Protein AF-D5PIC8-F1 (afdb_monomer_lite)

InterPro domains:
  IPR025487 Treble clef zinc finger domain [PF14311] (1-30)

Structure (mmCIF, N/CA/C/O backbone):
data_AF-D5PIC8-F1
#
_entry.id   AF-D5PIC8-F1
#
loop_
_atom_site.group_PDB
_atom_site.id
_atom_site.type_symbol
_atom_site.label_atom_id
_atom_site.label_alt_id
_atom_site.label_comp_id
_atom_site.label_asym_id
_atom_site.label_entity_id
_atom_site.label_seq_id
_atom_site.pdbx_PDB_ins_code
_atom_site.Cartn_x
_atom_site.Cartn_y
_atom_site.Cartn_z
_atom_site.occupancy
_atom_site.B_iso_or_equiv
_atom_site.auth_seq_id
_atom_site.auth_comp_id
_atom_site.auth_asym_id
_atom_site.auth_atom_id
_atom_site.pdbx_PDB_model_num
ATOM 1 N N . MET A 1 1 ? 0.814 3.641 -24.774 1.00 87.19 1 MET A N 1
ATOM 2 C CA . MET A 1 1 ? -0.256 2.673 -25.106 1.00 87.19 1 MET A CA 1
ATOM 3 C C . MET A 1 1 ? -1.029 2.344 -23.845 1.00 87.19 1 MET A C 1
ATOM 5 O O . MET A 1 1 ? -0.431 2.354 -22.770 1.00 87.19 1 MET A O 1
ATOM 9 N N . TRP A 1 2 ? -2.328 2.087 -23.982 1.00 92.38 2 T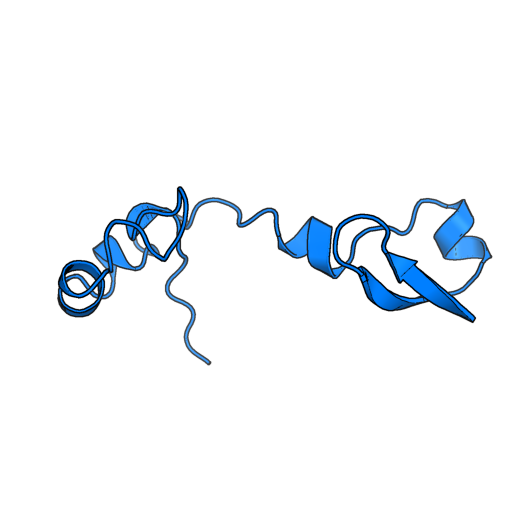RP A N 1
ATOM 10 C CA . TRP A 1 2 ? -3.189 1.661 -22.882 1.00 92.38 2 TRP A CA 1
ATOM 11 C C . TRP A 1 2 ? -3.104 0.147 -22.672 1.00 92.38 2 TRP A C 1
ATOM 13 O O . TRP A 1 2 ? -2.911 -0.600 -23.629 1.00 92.38 2 TRP A O 1
ATOM 23 N N . TRP A 1 3 ? -3.249 -0.304 -21.427 1.00 91.75 3 TRP A N 1
ATOM 24 C CA . TRP A 1 3 ? -3.252 -1.725 -21.072 1.00 91.75 3 TRP A CA 1
ATOM 25 C C . TRP A 1 3 ? -4.311 -2.006 -20.013 1.00 91.75 3 TRP A C 1
ATOM 27 O O . TRP A 1 3 ? -4.463 -1.217 -19.083 1.00 91.75 3 TRP A O 1
ATOM 37 N N . LEU A 1 4 ? -4.964 -3.167 -20.100 1.00 92.75 4 LEU A N 1
ATOM 38 C CA . LEU A 1 4 ? -5.926 -3.641 -19.106 1.00 92.75 4 LEU A CA 1
ATOM 39 C C . LEU A 1 4 ? -5.279 -4.670 -18.166 1.00 92.75 4 LEU A C 1
ATOM 41 O O . LEU A 1 4 ? -4.724 -5.680 -18.609 1.00 92.75 4 LEU A O 1
ATOM 45 N N . CYS A 1 5 ? -5.351 -4.446 -16.853 1.00 91.25 5 CYS A N 1
ATOM 46 C CA . CYS A 1 5 ? -4.836 -5.399 -15.873 1.00 91.25 5 CYS A CA 1
ATOM 47 C C . CYS A 1 5 ? -5.787 -6.594 -15.682 1.00 91.25 5 CYS A C 1
ATOM 49 O O . CYS A 1 5 ? -6.931 -6.417 -15.269 1.00 91.25 5 CYS A O 1
ATOM 51 N N . ARG A 1 6 ? -5.283 -7.823 -15.870 1.00 89.62 6 ARG A N 1
ATOM 52 C CA . ARG A 1 6 ? -6.049 -9.070 -15.665 1.00 89.62 6 ARG A CA 1
ATOM 53 C C . ARG A 1 6 ? -6.602 -9.226 -14.237 1.00 89.62 6 ARG A C 1
ATOM 55 O O . ARG A 1 6 ? -7.719 -9.696 -14.078 1.00 89.62 6 ARG A O 1
ATOM 62 N N . ASN A 1 7 ? -5.861 -8.790 -13.215 1.00 85.19 7 ASN A N 1
ATOM 63 C CA . ASN A 1 7 ? -6.195 -9.066 -11.808 1.00 85.19 7 ASN A CA 1
ATOM 64 C C . ASN A 1 7 ? -7.221 -8.086 -11.214 1.00 85.19 7 ASN A C 1
ATOM 66 O O . ASN A 1 7 ? -7.945 -8.432 -10.288 1.00 85.19 7 ASN A O 1
ATOM 70 N N . CYS A 1 8 ? -7.244 -6.834 -11.679 1.00 85.69 8 CYS A N 1
ATOM 71 C CA . CYS A 1 8 ? -8.085 -5.782 -11.090 1.00 85.69 8 CYS A CA 1
ATOM 72 C C . CYS A 1 8 ? -8.946 -5.018 -12.101 1.00 85.69 8 CYS A C 1
ATOM 74 O O . CYS A 1 8 ? -9.631 -4.079 -11.703 1.00 85.69 8 CYS A O 1
ATOM 76 N N . ARG A 1 9 ? -8.888 -5.394 -13.389 1.00 90.19 9 ARG A N 1
ATOM 77 C CA . ARG A 1 9 ? -9.550 -4.737 -14.533 1.00 90.19 9 ARG A CA 1
ATOM 78 C C . ARG A 1 9 ? -9.335 -3.223 -14.624 1.00 90.19 9 ARG A C 1
ATOM 80 O O . ARG A 1 9 ? -10.094 -2.528 -15.284 1.00 90.19 9 ARG A O 1
ATOM 87 N N . ASN A 1 10 ? -8.281 -2.716 -13.990 1.00 88.88 10 ASN A N 1
ATOM 88 C CA . ASN A 1 10 ? -7.894 -1.321 -14.106 1.00 88.88 10 ASN A CA 1
ATOM 89 C C . ASN A 1 10 ? -7.070 -1.114 -15.375 1.00 88.88 10 ASN A C 1
ATOM 91 O O . ASN A 1 10 ? -6.178 -1.911 -15.679 1.00 88.88 10 ASN A O 1
ATOM 95 N N . GLU A 1 11 ? -7.349 -0.020 -16.065 1.00 93.44 11 GLU A N 1
ATOM 96 C CA . GLU A 1 11 ? -6.530 0.485 -17.156 1.00 93.44 11 GLU A CA 1
ATOM 97 C C . GLU A 1 11 ? -5.390 1.383 -16.647 1.00 93.44 11 GLU A C 1
ATOM 99 O O . GLU A 1 11 ? -5.444 1.925 -15.536 1.00 93.44 11 GLU A O 1
ATOM 104 N N . TRP A 1 12 ? -4.346 1.521 -17.464 1.00 91.88 12 TRP A N 1
ATOM 105 C CA . TRP A 1 12 ? -3.285 2.524 -17.329 1.00 91.88 12 TRP A CA 1
ATOM 106 C C . TRP A 1 12 ? -2.639 2.806 -18.687 1.00 91.88 12 TRP A C 1
ATOM 108 O O . TRP A 1 12 ? -2.882 2.084 -19.656 1.00 91.88 12 TRP A O 1
ATOM 118 N N . GLN A 1 13 ? -1.681 3.738 -18.720 1.00 93.88 13 GLN A N 1
ATOM 119 C 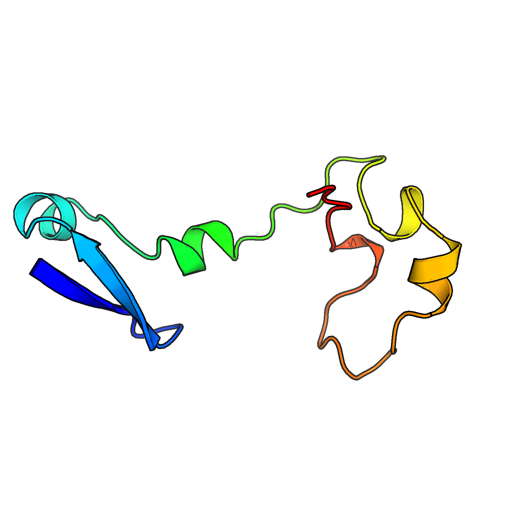CA . GLN A 1 13 ? -0.758 3.923 -19.843 1.00 93.88 13 GLN A CA 1
ATOM 120 C C . GLN A 1 13 ? 0.701 3.626 -19.467 1.00 93.88 13 GLN A C 1
ATOM 122 O O . GLN A 1 13 ? 1.203 4.170 -18.487 1.00 93.88 13 GLN A O 1
ATOM 127 N N . V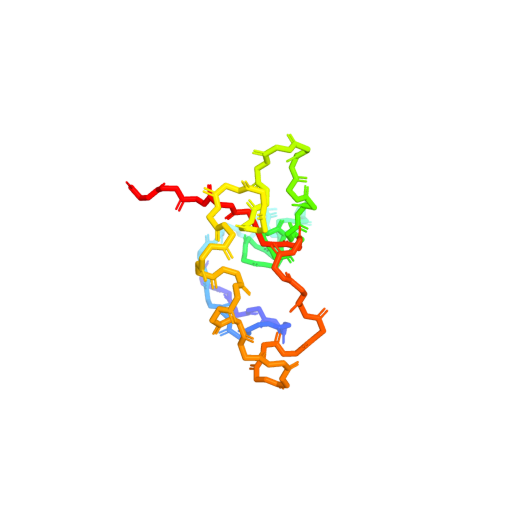AL A 1 14 ? 1.400 2.816 -20.278 1.00 93.81 14 VAL A N 1
ATOM 128 C CA . VAL A 1 14 ? 2.880 2.696 -20.265 1.00 93.81 14 VAL A CA 1
ATOM 129 C C . VAL A 1 14 ? 3.410 2.430 -21.697 1.00 93.81 14 VAL A C 1
ATOM 131 O O . VAL A 1 14 ? 2.650 1.923 -22.537 1.00 93.81 14 VAL A O 1
ATOM 134 N N . PRO A 1 15 ? 4.677 2.760 -22.024 1.00 95.75 15 PRO A N 1
ATOM 135 C CA . PRO A 1 15 ? 5.325 2.377 -23.289 1.00 95.75 15 PRO A CA 1
ATOM 136 C C . PRO A 1 15 ? 5.531 0.857 -23.423 1.00 95.75 15 PRO A C 1
ATOM 138 O O . PRO A 1 15 ? 5.795 0.183 -22.432 1.00 95.75 15 PRO A O 1
ATOM 141 N N . VAL A 1 16 ? 5.499 0.300 -24.642 1.00 93.44 16 VAL A N 1
ATOM 142 C CA . VAL A 1 16 ? 5.758 -1.147 -24.847 1.00 93.44 16 VAL A CA 1
ATOM 143 C C . VAL A 1 16 ? 7.118 -1.568 -24.294 1.00 93.44 16 VAL A C 1
ATOM 145 O O . VAL A 1 16 ? 7.173 -2.565 -23.585 1.00 93.44 16 VAL A O 1
ATOM 148 N N . ALA A 1 17 ? 8.177 -0.779 -24.500 1.00 95.81 17 ALA A N 1
ATOM 149 C CA . ALA A 1 17 ? 9.502 -1.070 -23.949 1.00 95.81 17 ALA A CA 1
ATOM 150 C C . ALA A 1 17 ? 9.475 -1.274 -22.421 1.00 95.81 17 ALA A C 1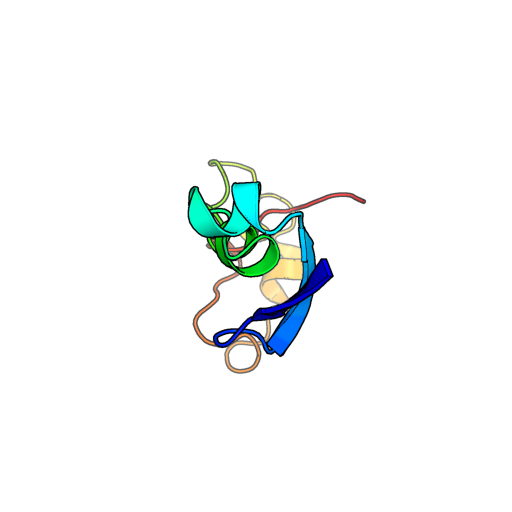
ATOM 152 O O . ALA A 1 17 ? 9.961 -2.286 -21.922 1.00 95.81 17 ALA A O 1
ATOM 153 N N . SER A 1 18 ? 8.824 -0.375 -21.673 1.00 92.75 18 SER A N 1
ATOM 154 C CA . SER A 1 18 ? 8.684 -0.506 -20.217 1.00 92.75 18 SER A CA 1
ATOM 155 C C . SER A 1 18 ? 7.832 -1.715 -19.823 1.00 92.75 18 SER A C 1
ATOM 157 O O . SER A 1 18 ? 8.122 -2.365 -18.822 1.00 92.75 18 SER A O 1
ATOM 159 N N . ARG A 1 19 ? 6.792 -2.047 -20.601 1.00 92.06 19 ARG A N 1
ATOM 160 C CA . ARG A 1 19 ? 5.959 -3.235 -20.361 1.00 92.06 19 ARG A CA 1
ATOM 161 C C . ARG A 1 19 ? 6.742 -4.534 -20.577 1.00 92.06 19 ARG A C 1
ATOM 163 O O . ARG A 1 19 ? 6.632 -5.426 -19.740 1.00 92.06 19 ARG A O 1
ATOM 170 N N . SER A 1 20 ? 7.542 -4.615 -21.638 1.00 93.25 20 SER A N 1
ATOM 171 C CA . SER A 1 20 ? 8.443 -5.743 -21.914 1.00 93.25 20 SER A CA 1
ATOM 172 C C . SER A 1 20 ? 9.553 -5.865 -20.866 1.00 93.25 20 SER A C 1
ATOM 174 O O . SER A 1 20 ? 9.901 -6.974 -20.482 1.00 93.25 20 SER A O 1
ATOM 176 N N . ALA A 1 21 ? 10.031 -4.742 -20.321 1.00 94.38 21 ALA A N 1
ATOM 177 C CA . ALA A 1 21 ? 10.958 -4.694 -19.186 1.00 94.38 21 ALA A CA 1
ATOM 178 C C . ALA A 1 21 ? 10.306 -5.008 -17.815 1.00 94.38 21 ALA A C 1
ATOM 180 O O . ALA A 1 21 ? 10.928 -4.811 -16.775 1.00 94.38 21 ALA A O 1
ATOM 181 N N . GLY A 1 22 ? 9.051 -5.476 -17.787 1.00 89.25 22 GLY A N 1
ATOM 182 C CA . GLY A 1 22 ? 8.382 -5.951 -16.572 1.00 89.25 22 GLY A CA 1
ATOM 183 C C . GLY A 1 22 ? 7.463 -4.947 -15.866 1.00 89.25 22 GLY A C 1
ATOM 184 O O . GLY A 1 22 ? 6.915 -5.284 -14.815 1.00 89.25 22 GLY A O 1
ATOM 185 N N . ALA A 1 23 ? 7.221 -3.745 -16.413 1.00 89.19 23 ALA A N 1
ATOM 186 C CA . ALA A 1 23 ? 6.297 -2.785 -15.798 1.00 89.19 23 ALA A CA 1
ATOM 187 C C . ALA A 1 23 ? 4.896 -3.396 -15.615 1.00 89.19 23 ALA A C 1
ATOM 189 O O . ALA A 1 23 ? 4.264 -3.882 -16.562 1.00 89.19 23 ALA A O 1
ATOM 190 N N . SER A 1 24 ? 4.413 -3.390 -14.373 1.00 87.62 24 SER A N 1
ATOM 191 C CA . SER A 1 24 ? 3.322 -4.252 -13.921 1.00 87.62 24 SER A CA 1
ATOM 192 C C . SER A 1 24 ? 2.211 -3.484 -13.197 1.00 87.62 24 SER A C 1
ATOM 194 O O . SER A 1 24 ? 2.119 -2.263 -13.284 1.00 87.62 24 SER A O 1
ATOM 196 N N . CYS A 1 25 ? 1.366 -4.260 -12.505 1.00 90.06 25 CYS A N 1
ATOM 197 C CA . CYS A 1 25 ? 0.338 -3.920 -11.525 1.00 90.06 25 CYS A CA 1
ATOM 198 C C . CYS A 1 25 ? 0.378 -2.550 -10.813 1.00 90.06 25 CYS A C 1
ATOM 200 O O . CYS A 1 25 ? 0.286 -2.620 -9.608 1.00 90.06 25 CYS A O 1
ATOM 202 N N . LYS A 1 26 ? 0.466 -1.334 -11.377 1.00 83.06 26 LYS A N 1
ATOM 203 C CA . LYS A 1 26 ? 0.592 -0.113 -10.533 1.00 83.06 26 LYS A CA 1
ATOM 204 C C . LYS A 1 26 ? -0.484 0.046 -9.436 1.00 83.06 26 LYS A C 1
ATOM 206 O O . LYS A 1 26 ? -0.165 0.573 -8.381 1.00 83.06 26 LYS A O 1
ATOM 211 N N . LYS A 1 27 ? -1.703 -0.477 -9.636 1.00 81.75 27 LYS A N 1
ATOM 212 C CA . LYS A 1 27 ? -2.761 -0.591 -8.605 1.00 81.75 27 LYS A CA 1
ATOM 213 C C . LYS A 1 27 ? -2.730 -1.908 -7.801 1.00 81.75 27 LYS A C 1
ATOM 215 O O . LYS A 1 27 ? -3.280 -1.967 -6.712 1.00 81.75 27 LYS A O 1
ATOM 220 N N . CYS A 1 28 ? -2.118 -2.979 -8.310 1.00 82.25 28 CYS A N 1
ATOM 221 C CA . CYS A 1 28 ? -1.933 -4.259 -7.606 1.00 82.25 28 CYS A CA 1
ATOM 222 C C . CYS A 1 28 ? -0.676 -4.271 -6.713 1.00 82.25 28 CYS A C 1
ATOM 224 O O . CYS A 1 28 ? -0.712 -4.819 -5.624 1.00 82.25 28 CYS A O 1
ATOM 226 N N . ALA A 1 29 ? 0.399 -3.618 -7.141 1.00 76.56 29 ALA A N 1
ATOM 227 C CA . ALA A 1 29 ? 1.641 -3.366 -6.419 1.00 76.56 29 ALA A CA 1
ATOM 228 C C . ALA A 1 29 ? 1.473 -2.278 -5.346 1.00 76.56 29 ALA A C 1
ATOM 230 O O . ALA A 1 29 ? 2.264 -2.205 -4.419 1.00 76.56 29 ALA A O 1
ATOM 231 N N . SER A 1 30 ? 0.418 -1.459 -5.437 1.00 66.94 30 SER A N 1
ATOM 232 C CA . SER A 1 30 ? -0.070 -0.641 -4.320 1.00 66.94 30 SER A CA 1
ATOM 233 C C . SER A 1 30 ? -1.185 -1.327 -3.509 1.00 66.94 30 SER A C 1
ATOM 235 O O . SER A 1 30 ? -1.679 -0.737 -2.556 1.00 66.94 30 SER A O 1
ATOM 237 N N . ARG A 1 31 ? -1.634 -2.532 -3.905 1.00 60.12 31 ARG A N 1
ATOM 238 C CA . ARG A 1 31 ? -2.599 -3.371 -3.157 1.00 60.12 31 ARG A CA 1
ATOM 239 C C . ARG A 1 31 ? -1.926 -4.425 -2.290 1.00 60.12 31 ARG A C 1
ATOM 241 O O . ARG A 1 31 ? -2.608 -5.016 -1.465 1.00 60.12 31 ARG A O 1
ATOM 248 N N . THR A 1 32 ? -0.613 -4.614 -2.398 1.00 52.62 32 THR A N 1
ATOM 249 C CA . THR A 1 32 ? 0.167 -4.898 -1.194 1.00 52.62 32 THR A CA 1
ATOM 250 C C . THR A 1 32 ? 0.041 -3.678 -0.289 1.00 52.62 32 THR A C 1
ATOM 252 O O . THR A 1 32 ? 0.882 -2.779 -0.309 1.00 52.62 32 THR A O 1
ATOM 255 N N . THR A 1 33 ? -1.055 -3.637 0.469 1.00 58.06 33 THR A N 1
ATOM 256 C CA . THR A 1 33 ? -1.151 -2.894 1.717 1.00 58.06 33 THR A CA 1
ATOM 257 C C . THR A 1 33 ? -0.065 -3.465 2.608 1.00 58.06 33 THR A C 1
ATOM 259 O O . THR A 1 33 ? -0.267 -4.463 3.296 1.00 58.06 33 THR A O 1
ATOM 262 N N . ALA A 1 34 ? 1.132 -2.883 2.513 1.00 61.78 34 ALA A N 1
ATOM 263 C CA . ALA A 1 34 ? 2.158 -3.102 3.511 1.00 61.78 34 ALA A CA 1
ATOM 264 C C . ALA A 1 34 ? 1.489 -2.833 4.859 1.00 61.78 34 ALA A C 1
ATOM 266 O O . ALA A 1 34 ? 0.897 -1.760 5.026 1.00 61.78 34 ALA A O 1
ATOM 267 N N . LEU A 1 35 ? 1.528 -3.833 5.746 1.00 71.81 35 LEU A N 1
ATOM 268 C CA . LEU A 1 35 ? 0.961 -3.742 7.087 1.00 71.81 35 LEU A CA 1
ATOM 269 C C . LEU A 1 35 ? 1.332 -2.377 7.677 1.00 71.81 35 LEU A C 1
ATOM 271 O O . LEU A 1 35 ? 2.494 -1.962 7.538 1.00 71.81 35 LEU A O 1
ATOM 275 N N . PRO A 1 36 ? 0.370 -1.637 8.254 1.00 82.62 36 PRO A N 1
ATOM 276 C CA . PRO A 1 36 ? 0.663 -0.319 8.774 1.00 82.62 36 PRO A CA 1
ATOM 277 C C . PRO A 1 36 ? 1.829 -0.409 9.751 1.00 82.62 36 PRO A C 1
ATOM 279 O O . PRO A 1 36 ? 1.918 -1.327 10.566 1.00 82.62 36 PRO A O 1
ATOM 282 N N . LYS A 1 37 ? 2.743 0.559 9.652 1.00 83.88 37 LYS A N 1
ATOM 283 C CA . LYS A 1 37 ? 3.817 0.696 10.637 1.00 83.88 37 LYS A CA 1
ATOM 284 C C . LYS A 1 37 ? 3.189 0.751 12.040 1.00 83.88 37 LYS A C 1
ATOM 286 O O . LYS A 1 37 ? 2.138 1.389 12.162 1.00 83.88 37 LYS A O 1
ATOM 291 N N . PRO A 1 38 ? 3.825 0.161 13.069 1.00 85.56 38 PRO A N 1
ATOM 292 C CA . PRO A 1 38 ? 3.358 0.272 14.448 1.00 85.56 38 PRO A CA 1
ATOM 293 C C . PRO A 1 38 ? 3.030 1.727 14.809 1.00 85.56 38 PRO A C 1
ATOM 295 O O . PRO A 1 38 ? 3.778 2.644 14.458 1.00 85.56 38 PRO A O 1
ATOM 298 N N . GLY A 1 39 ? 1.888 1.943 15.454 1.00 89.06 39 GLY A N 1
ATOM 299 C CA . GLY A 1 39 ? 1.324 3.255 15.761 1.00 89.06 39 GLY A CA 1
ATOM 300 C C . GLY A 1 39 ? 0.554 3.931 14.617 1.00 89.06 39 GLY A C 1
ATOM 301 O O . GLY A 1 39 ? 0.132 5.077 14.785 1.00 89.06 39 GLY A O 1
ATOM 302 N N . ASN A 1 40 ? 0.372 3.289 13.454 1.00 89.88 40 ASN A N 1
ATOM 303 C CA . ASN A 1 40 ? -0.314 3.880 12.294 1.00 89.88 40 ASN A CA 1
ATOM 304 C C . ASN A 1 40 ? -1.470 3.049 11.709 1.00 89.88 40 ASN A C 1
ATOM 306 O O . ASN A 1 40 ? -1.968 3.387 10.631 1.00 89.88 40 ASN A O 1
ATOM 310 N N . SER A 1 41 ? -1.939 2.007 12.395 1.00 92.44 41 SER A N 1
ATOM 311 C CA . SER A 1 41 ? -3.207 1.356 12.039 1.00 92.44 41 SER A CA 1
ATOM 312 C C . SER A 1 41 ? -4.426 2.226 12.394 1.00 92.44 41 SER A C 1
ATOM 314 O O . SER A 1 41 ? -4.338 3.171 13.188 1.00 92.44 41 SER A O 1
ATOM 316 N N . LEU A 1 42 ? -5.591 1.911 11.819 1.00 91.38 42 LEU A N 1
ATOM 317 C CA . LEU A 1 42 ? -6.870 2.511 12.206 1.00 91.38 42 LEU A CA 1
ATOM 318 C C . LEU A 1 42 ? -7.195 2.193 13.674 1.00 91.38 42 LEU A C 1
ATOM 320 O O . LEU A 1 42 ? -7.633 3.089 14.394 1.00 91.38 42 LEU A O 1
ATOM 324 N N . ALA A 1 43 ? -6.918 0.961 14.118 1.00 93.56 43 ALA A N 1
ATOM 325 C CA . ALA A 1 43 ? -7.077 0.530 15.508 1.00 93.56 43 ALA A CA 1
ATOM 326 C C . ALA A 1 43 ? -6.320 1.430 16.501 1.00 93.56 43 ALA A C 1
ATOM 328 O O . ALA A 1 43 ? -6.888 1.864 17.500 1.00 93.56 43 ALA A O 1
ATOM 329 N N . GLU A 1 44 ? -5.057 1.749 16.206 1.00 93.56 44 GLU A N 1
ATOM 330 C CA . GLU A 1 44 ? -4.203 2.552 17.089 1.00 93.56 44 GLU A CA 1
ATOM 331 C C . GLU A 1 44 ? -4.522 4.051 17.020 1.00 93.56 44 GLU A C 1
ATOM 333 O O . GLU A 1 44 ? -4.541 4.728 18.047 1.00 93.56 44 GLU A O 1
ATOM 338 N N . ARG A 1 45 ? -4.763 4.602 15.819 1.00 93.81 45 ARG A N 1
ATOM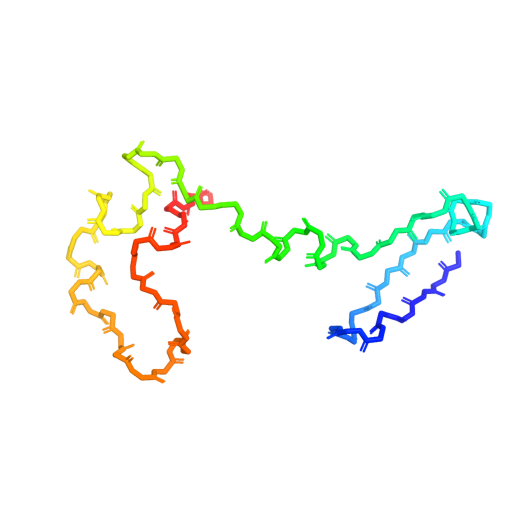 339 C CA . ARG A 1 45 ? -4.914 6.060 15.640 1.00 93.81 45 ARG A CA 1
ATOM 340 C C . ARG A 1 45 ? -6.342 6.573 15.772 1.00 93.81 45 ARG A C 1
ATOM 342 O O . ARG A 1 45 ? -6.522 7.769 16.004 1.00 93.81 45 ARG A O 1
ATOM 349 N N . ASN A 1 46 ? -7.348 5.716 15.614 1.00 93.94 46 ASN A N 1
ATOM 350 C CA . ASN A 1 46 ? -8.747 6.070 15.831 1.00 93.94 46 ASN A CA 1
ATOM 351 C C . ASN A 1 46 ? -9.557 4.862 16.349 1.00 93.94 46 ASN A C 1
ATOM 353 O O . ASN A 1 46 ? -10.381 4.309 15.613 1.00 93.94 46 ASN A O 1
ATOM 357 N N . PRO A 1 47 ? -9.379 4.476 17.628 1.00 93.81 47 PRO A N 1
ATOM 358 C CA . PRO A 1 47 ? -10.079 3.334 18.216 1.00 93.81 47 PRO A CA 1
ATOM 359 C C . PRO A 1 47 ? -11.611 3.482 18.223 1.00 93.81 47 PRO A C 1
ATOM 361 O O . PRO A 1 47 ? -12.310 2.476 18.251 1.00 93.81 47 PRO A O 1
ATOM 364 N N . ARG A 1 48 ? -12.153 4.711 18.146 1.00 95.12 48 ARG A N 1
ATOM 365 C CA . ARG A 1 48 ? -13.605 4.935 18.007 1.00 95.12 48 ARG A CA 1
ATOM 366 C C . ARG A 1 48 ? -14.112 4.454 16.646 1.00 95.12 48 ARG A C 1
ATOM 368 O O . ARG A 1 48 ? -14.967 3.581 16.603 1.00 95.12 48 ARG A O 1
ATOM 375 N N . ALA A 1 49 ? -13.502 4.916 15.553 1.00 92.62 49 ALA A N 1
ATOM 376 C CA . ALA A 1 49 ? -13.856 4.439 14.213 1.00 92.62 49 ALA A CA 1
ATOM 377 C C . ALA A 1 49 ? -13.509 2.952 13.997 1.00 92.62 49 ALA A C 1
ATOM 379 O O . ALA A 1 49 ? -14.163 2.274 13.211 1.00 92.62 49 ALA A O 1
ATOM 380 N N . ALA A 1 50 ? -12.503 2.422 14.703 1.00 93.75 50 ALA A N 1
ATOM 381 C CA . ALA A 1 50 ? -12.214 0.989 14.708 1.00 93.75 50 ALA A CA 1
ATOM 382 C C . ALA A 1 50 ? -13.309 0.160 15.411 1.00 93.75 50 ALA A C 1
ATOM 384 O O . ALA A 1 50 ? -13.564 -0.967 14.997 1.00 93.75 50 ALA A O 1
ATOM 385 N N . ALA A 1 51 ? -13.987 0.707 16.428 1.00 94.69 51 ALA A N 1
ATOM 386 C CA . ALA A 1 51 ? -15.139 0.065 17.069 1.00 94.69 51 ALA A CA 1
ATOM 387 C C . ALA A 1 51 ? -16.404 0.080 16.186 1.00 94.69 51 ALA A C 1
ATOM 389 O O . ALA A 1 51 ? -17.270 -0.776 16.335 1.00 94.69 51 ALA A O 1
ATOM 390 N N . GLU A 1 52 ? -16.488 1.007 15.228 1.00 96.00 52 GLU A N 1
ATOM 391 C CA . GLU A 1 52 ? -17.535 1.062 14.195 1.00 96.00 52 GLU A CA 1
ATOM 392 C C . GLU A 1 52 ? -17.249 0.123 12.996 1.00 96.00 52 GLU A C 1
ATOM 394 O O . GLU A 1 52 ? -17.996 0.102 12.014 1.00 96.00 52 GLU A O 1
ATOM 399 N N . TRP A 1 53 ? -16.167 -0.668 13.040 1.00 93.94 53 TRP A N 1
ATOM 400 C CA . TRP A 1 53 ? -15.771 -1.551 11.941 1.00 93.94 53 TRP A CA 1
ATOM 401 C C . TRP A 1 53 ? -16.747 -2.714 11.752 1.00 93.94 53 TRP A C 1
ATOM 403 O O . TRP A 1 53 ? -16.944 -3.548 12.635 1.00 93.94 53 TRP A O 1
ATOM 413 N N . HIS A 1 54 ? -17.325 -2.820 10.556 1.00 93.62 54 HIS A N 1
ATOM 414 C CA . HIS A 1 54 ? -18.264 -3.894 10.253 1.00 93.62 54 HIS A CA 1
ATOM 415 C C . HIS A 1 54 ? -17.543 -5.259 10.176 1.00 93.62 54 HIS A C 1
ATOM 417 O O . HIS A 1 54 ? -16.678 -5.425 9.311 1.00 93.62 54 HIS A O 1
ATOM 423 N N . PRO A 1 55 ? -17.935 -6.274 10.974 1.00 87.75 55 PRO A N 1
ATOM 424 C CA . PRO A 1 55 ? -17.153 -7.505 11.140 1.00 87.75 55 PRO A CA 1
ATOM 425 C C . PRO A 1 55 ? -17.048 -8.370 9.875 1.00 87.75 55 PRO A C 1
ATOM 427 O O . PRO A 1 55 ? -16.040 -9.029 9.676 1.00 87.75 55 PRO A O 1
ATOM 430 N N . THR A 1 56 ? -18.070 -8.371 9.009 1.00 88.81 56 THR A N 1
ATOM 431 C CA . THR A 1 56 ? -18.130 -9.256 7.824 1.00 88.81 56 THR A CA 1
ATOM 432 C C . THR A 1 56 ? -18.108 -8.553 6.462 1.00 88.81 56 THR A C 1
ATOM 434 O O . THR A 1 56 ? -17.991 -9.218 5.437 1.00 88.81 56 THR A O 1
ATOM 437 N N . ARG A 1 57 ? -18.236 -7.218 6.397 1.00 89.62 57 ARG A N 1
ATOM 438 C CA . ARG A 1 57 ? -18.359 -6.483 5.115 1.00 89.62 57 ARG A CA 1
ATOM 439 C C . ARG A 1 57 ? -17.035 -5.972 4.554 1.00 89.62 57 ARG A C 1
ATOM 441 O O . ARG A 1 57 ? -17.005 -5.538 3.407 1.00 89.62 57 ARG A O 1
ATOM 448 N N . ASN A 1 58 ? -15.962 -6.052 5.337 1.00 86.25 58 ASN A N 1
ATOM 449 C CA . ASN A 1 58 ? -14.622 -5.616 4.947 1.00 86.25 58 ASN A CA 1
ATOM 450 C C . ASN A 1 58 ? -13.725 -6.779 4.470 1.00 86.25 58 ASN A C 1
ATOM 452 O O . ASN A 1 58 ? -12.536 -6.578 4.231 1.00 86.25 58 ASN A O 1
ATOM 456 N N . GLY A 1 59 ? -14.293 -7.981 4.298 1.00 85.38 59 GLY A N 1
ATOM 457 C CA . GLY A 1 59 ? -13.534 -9.203 4.016 1.00 85.38 59 GLY A CA 1
ATOM 458 C C . GLY A 1 59 ? -12.643 -9.578 5.19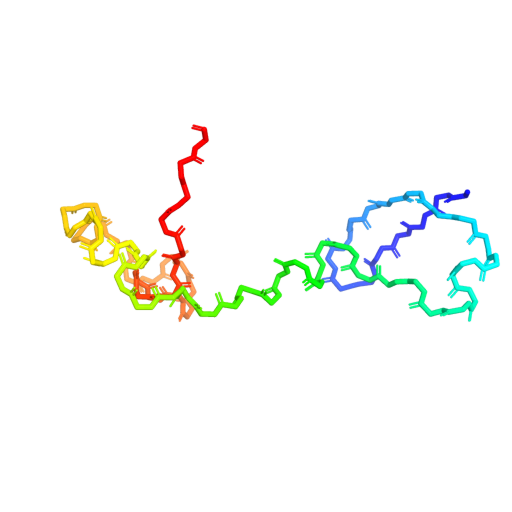9 1.00 85.38 59 GLY A C 1
ATOM 459 O O . GLY A 1 59 ? -13.016 -9.345 6.345 1.00 85.38 59 GLY A O 1
ATOM 460 N N . ASP A 1 60 ? -11.450 -10.092 4.909 1.00 85.31 60 ASP A N 1
ATOM 461 C CA . ASP A 1 60 ? -10.474 -10.530 5.917 1.00 85.31 60 ASP A CA 1
ATOM 462 C C . ASP A 1 60 ? -9.681 -9.370 6.564 1.00 85.31 60 ASP A C 1
ATOM 464 O O . ASP A 1 60 ? -8.716 -9.609 7.283 1.00 85.31 60 ASP A O 1
ATOM 468 N N . LEU A 1 61 ? -10.047 -8.107 6.296 1.00 87.19 61 LEU A N 1
ATOM 469 C CA . LEU A 1 61 ? -9.356 -6.930 6.833 1.00 87.19 61 LEU A CA 1
ATOM 470 C C . LEU A 1 61 ? -9.844 -6.582 8.245 1.00 87.19 61 LEU A C 1
ATOM 472 O O . LEU A 1 61 ? -11.003 -6.194 8.440 1.00 87.19 61 LEU A O 1
ATOM 476 N N . ALA A 1 62 ? -8.929 -6.604 9.212 1.00 89.62 62 ALA A N 1
ATOM 477 C CA . ALA A 1 62 ? -9.133 -6.013 10.526 1.00 89.62 62 ALA A CA 1
ATOM 478 C C . ALA A 1 62 ? -8.793 -4.504 10.519 1.00 89.62 62 ALA A C 1
ATOM 480 O O . ALA A 1 62 ? -8.005 -4.036 9.690 1.00 89.62 62 ALA A O 1
ATOM 481 N N . PRO A 1 63 ? -9.274 -3.719 11.505 1.00 90.94 63 PRO A N 1
ATOM 482 C CA . PRO A 1 63 ? -8.813 -2.342 11.726 1.00 90.94 63 PRO A CA 1
ATOM 483 C C . PRO A 1 63 ? -7.294 -2.212 11.949 1.00 90.94 63 PRO A C 1
ATOM 485 O O . PRO A 1 63 ? -6.739 -1.122 11.805 1.00 90.94 63 PRO A O 1
ATOM 488 N N . ALA A 1 64 ? -6.622 -3.309 12.310 1.00 91.25 64 ALA A N 1
ATOM 489 C CA . ALA A 1 64 ? -5.171 -3.381 12.449 1.00 91.25 64 ALA A CA 1
ATOM 490 C C . ALA A 1 64 ? -4.433 -3.396 11.095 1.00 91.25 64 ALA A C 1
ATOM 492 O O . ALA A 1 64 ? -3.312 -2.908 11.027 1.00 91.25 64 ALA A O 1
ATOM 493 N N . ASP A 1 65 ? -5.056 -3.876 10.012 1.00 88.25 65 ASP A N 1
ATOM 494 C CA . ASP A 1 65 ? -4.419 -4.017 8.689 1.00 88.25 65 ASP A CA 1
ATOM 495 C C . ASP A 1 65 ? -4.494 -2.738 7.841 1.00 88.25 65 ASP A C 1
ATOM 497 O O . ASP A 1 65 ? -3.878 -2.628 6.778 1.00 88.25 65 ASP A O 1
ATOM 501 N N . VAL A 1 66 ? -5.265 -1.748 8.296 1.00 88.12 66 VAL A N 1
ATOM 502 C CA . VAL A 1 66 ? -5.589 -0.541 7.532 1.00 88.12 66 VAL A CA 1
ATOM 503 C C . VAL A 1 66 ? -4.801 0.651 8.052 1.00 88.12 66 VAL A C 1
ATOM 505 O O . VAL A 1 66 ? -4.995 1.104 9.177 1.00 88.12 66 VAL A O 1
ATOM 508 N N . ALA A 1 67 ? -3.932 1.207 7.207 1.00 87.19 67 ALA A N 1
ATOM 509 C CA . ALA A 1 67 ? -3.154 2.395 7.536 1.00 87.19 67 ALA A CA 1
ATOM 510 C C . ALA A 1 67 ? -4.029 3.654 7.638 1.00 87.19 67 ALA A C 1
ATOM 512 O O . ALA A 1 67 ? -4.694 4.050 6.673 1.00 87.19 67 ALA A O 1
ATOM 513 N N . PHE A 1 68 ? -3.954 4.341 8.780 1.00 81.31 68 PHE A N 1
ATOM 514 C CA . PHE A 1 68 ? -4.627 5.615 9.012 1.00 81.31 68 PHE A CA 1
ATOM 515 C C . PHE A 1 68 ? -3.995 6.717 8.148 1.00 81.31 68 PHE A C 1
ATOM 517 O O . PHE A 1 68 ? -3.022 7.377 8.519 1.00 81.31 68 PHE A O 1
ATOM 524 N N . SER A 1 69 ? -4.552 6.883 6.953 1.00 69.19 69 SER A N 1
ATOM 525 C CA . SER A 1 69 ? -4.106 7.844 5.947 1.00 69.19 69 SER A CA 1
ATOM 526 C C . SER A 1 69 ? -4.929 9.124 6.071 1.00 69.19 69 SER A C 1
ATOM 528 O O . SER A 1 69 ? -6.143 9.092 5.868 1.00 69.19 69 SER A O 1
ATOM 530 N N . ARG A 1 70 ? -4.291 10.259 6.379 1.00 60.03 70 ARG A N 1
ATOM 531 C CA . ARG A 1 70 ? -4.927 11.569 6.173 1.00 60.03 70 ARG A CA 1
ATOM 532 C C . ARG A 1 70 ? -4.809 11.944 4.693 1.00 60.03 70 ARG A C 1
ATOM 534 O O . ARG A 1 70 ? -3.757 11.721 4.097 1.00 60.03 70 ARG A O 1
ATOM 541 N N . LYS A 1 71 ? -5.904 12.456 4.130 1.00 50.50 71 LYS A N 1
ATOM 542 C CA . LYS A 1 71 ? -5.911 13.181 2.853 1.00 50.50 71 LYS A CA 1
ATOM 543 C C . LYS A 1 71 ? -5.419 14.610 3.062 1.00 50.50 71 LYS A C 1
ATOM 545 O O . LYS A 1 71 ? -5.600 15.103 4.198 1.00 50.50 71 LYS A O 1
#

Foldseek 3Di:
DKDAAPPPRDIDDDDPVVVVVPDDPPVVVVVPLPQADPCFFQCNPPVPVQVVDDPPPVPPDHSRRHGPDDD

Organism: NCBI:txid525368

Radius of gyration: 16.53 Å; chains: 1; bounding box: 29×24×43 Å

Sequence (71 aa):
MWWLCRNCRNEWQVPVASRSAGASCKKCASRTTALPKPGNSLAERNPRAAAEWHPTRNGDLAPADVAFSRK

pLDDT: mean 86.29, std 10.59, range [50.5, 96.0]

Secondary structure (DSSP, 8-state):
-EEE-TTT--EEE--HHHHHTT---TTTTTTS---PPTT-BHHHH-HHHHHT--TTTSTT--TTTSB----